Protein AF-A0AAX6NE52-F1 (afdb_monomer)

Solvent-accessible surface area (backbone atoms only — not comparable to full-atom values): 4512 Å² total; per-residue (Å²): 114,42,77,45,38,40,71,58,92,82,68,46,67,47,80,39,58,66,90,40,53,74,51,72,42,86,42,89,89,66,26,20,37,39,34,31,77,87,73,50,74,44,64,25,51,48,44,66,67,58,50,51,51,49,49,54,55,51,53,51,53,51,52,51,52,52,52,51,51,54,54,54,52,55,63,74,79,106

pLDDT: mean 90.19, std 9.01, range [56.16, 96.56]

Secondary structure (DSSP, 8-state):
-EEEEBSSTT--EEEE-GGGEEEEEEETTTEEEEEETTS-EEEESS-HHHHHHHHHHHHHHHHHHHHHHHHHHHHHH-

Radius of gyration: 16.45 Å; Cα contacts (8 Å, |Δi|>4): 100; chains: 1; bounding box: 37×24×49 Å

Foldseek 3Di:
DFWFFAPDPPRDTDDDDPVQFDDWDDDPPQWIWTAGVVGDIGIGNHDPVRVVVRVVVVVVVVVVVVVVVVVVVVVVVD

Sequence (78 aa):
MIYLTKIDEEKTKFSINHRNILTVEKSIGGKSNVHTDNGKVFTVAETEEEINEKIISYEATIIERAIKKALEEIKQFN

InterPro domains:
  IPR009384 Swarming motility protein SwrD-like [PF06289] (1-62)

Mean predicted aligned error: 5.09 Å

Nearest PDB structures (fol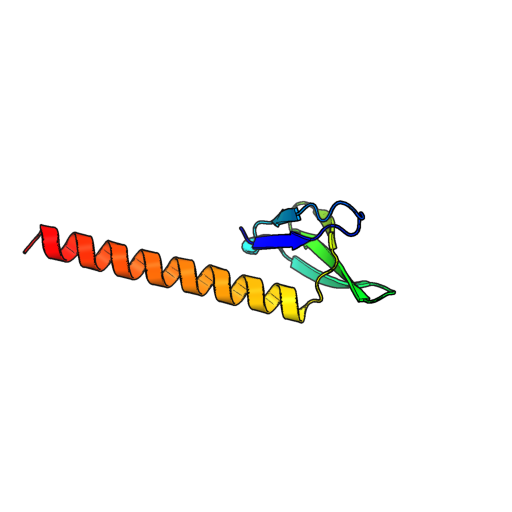dseek):
  3au5-assembly1_A  TM=5.014E-01  e=2.101E-01  Homo sapiens
  3au5-assembly2_B  TM=4.862E-01  e=4.350E-01  Homo sapiens
  2cod-assembly1_A  TM=5.664E-01  e=6.259E-01  Homo sapiens
  4z32-assembly6_F  TM=6.248E-01  e=1.017E+00  Homo sapiens
  4z32-assembly4_D  TM=6.249E-01  e=1.148E+00  Homo sapiens

Organism: Priestia aryabhattai (NCBI:txid412384)

Structure (mmCIF, N/CA/C/O backbone):
data_AF-A0AAX6NE52-F1
#
_entry.id   AF-A0AAX6NE52-F1
#
loop_
_atom_site.group_PDB
_atom_site.id
_atom_site.type_symbol
_atom_site.label_atom_id
_atom_site.label_alt_id
_atom_site.label_comp_id
_atom_site.label_asym_id
_atom_site.label_entity_id
_atom_site.label_seq_id
_atom_site.pdbx_PDB_ins_code
_atom_site.Cartn_x
_atom_site.Cartn_y
_atom_site.Cartn_z
_atom_site.occupancy
_atom_site.B_iso_or_equiv
_atom_site.auth_seq_id
_atom_site.auth_comp_id
_atom_site.auth_asym_id
_atom_site.auth_atom_id
_atom_site.pdbx_PDB_model_num
ATOM 1 N N . MET A 1 1 ? -5.586 -0.017 3.172 1.00 92.81 1 MET A N 1
ATOM 2 C CA . MET A 1 1 ? -5.178 0.227 1.779 1.00 92.81 1 MET A CA 1
ATOM 3 C C . MET A 1 1 ? -4.178 1.359 1.773 1.00 92.81 1 MET A C 1
ATOM 5 O O . MET A 1 1 ? -4.476 2.402 2.345 1.00 92.81 1 MET A O 1
ATOM 9 N N . ILE A 1 2 ? -3.024 1.151 1.150 1.00 94.75 2 ILE A N 1
ATOM 10 C CA . ILE A 1 2 ? -2.086 2.225 0.821 1.00 94.75 2 ILE A CA 1
ATOM 11 C C . ILE A 1 2 ? -2.282 2.619 -0.642 1.00 94.75 2 ILE A C 1
ATOM 13 O O . ILE A 1 2 ? -2.770 1.820 -1.443 1.00 94.75 2 ILE A O 1
ATOM 17 N N . TYR A 1 3 ? -1.900 3.845 -0.983 1.00 94.62 3 TYR A N 1
ATOM 18 C CA . TYR A 1 3 ? -1.966 4.334 -2.353 1.00 94.62 3 TYR A CA 1
ATOM 19 C C . TYR A 1 3 ? -0.562 4.569 -2.895 1.00 94.62 3 TYR A C 1
ATOM 21 O O . TYR A 1 3 ? 0.176 5.375 -2.322 1.00 94.62 3 TYR A O 1
ATOM 29 N N . LEU A 1 4 ? -0.241 3.884 -3.992 1.00 93.44 4 LEU A N 1
ATOM 30 C CA . LEU A 1 4 ? 1.031 3.997 -4.707 1.00 93.44 4 LEU A CA 1
ATOM 31 C C . LEU A 1 4 ? 0.803 4.589 -6.092 1.00 93.44 4 LEU A C 1
ATOM 33 O O . LEU A 1 4 ? -0.244 4.373 -6.700 1.00 93.44 4 LEU A O 1
ATOM 37 N N . THR A 1 5 ? 1.760 5.349 -6.586 1.00 92.94 5 THR A N 1
ATOM 38 C CA . THR A 1 5 ? 1.639 6.145 -7.802 1.00 92.94 5 THR A CA 1
ATOM 39 C C . THR A 1 5 ? 2.048 5.308 -9.005 1.00 92.94 5 THR A C 1
ATOM 41 O O . THR A 1 5 ? 3.113 4.691 -9.015 1.00 92.94 5 THR A O 1
ATOM 44 N N . LYS A 1 6 ? 1.193 5.265 -10.032 1.00 90.31 6 LYS A N 1
ATOM 45 C CA . LYS A 1 6 ? 1.540 4.617 -11.301 1.00 90.31 6 LYS A CA 1
ATOM 46 C C . LYS A 1 6 ? 2.651 5.400 -12.003 1.00 90.31 6 LYS A C 1
ATOM 48 O O . LYS A 1 6 ? 2.789 6.601 -11.801 1.00 90.31 6 LYS A O 1
ATOM 53 N N . ILE A 1 7 ? 3.400 4.721 -12.867 1.00 82.56 7 ILE A N 1
ATOM 54 C CA . ILE A 1 7 ? 4.461 5.344 -13.673 1.00 82.56 7 ILE A CA 1
ATOM 55 C C . ILE A 1 7 ? 3.919 6.219 -14.815 1.00 82.56 7 ILE A C 1
ATOM 57 O O . ILE A 1 7 ? 4.647 7.085 -15.293 1.00 82.56 7 ILE A O 1
ATOM 61 N N . ASP A 1 8 ? 2.663 6.038 -15.232 1.00 71.38 8 ASP A N 1
ATOM 62 C CA . ASP A 1 8 ? 2.068 6.860 -16.291 1.00 71.38 8 ASP A CA 1
ATOM 63 C C . ASP A 1 8 ? 1.846 8.315 -15.837 1.00 71.38 8 ASP A C 1
ATOM 65 O O . ASP A 1 8 ? 1.456 8.585 -14.695 1.00 71.38 8 ASP A O 1
ATOM 69 N N . GLU A 1 9 ? 2.068 9.252 -16.765 1.00 56.41 9 GLU A N 1
ATOM 70 C CA . GLU A 1 9 ? 2.152 10.710 -16.556 1.00 56.41 9 GLU A CA 1
ATOM 71 C C . GLU A 1 9 ? 0.913 11.345 -15.892 1.00 56.41 9 GLU A C 1
ATOM 73 O O . GLU A 1 9 ? 0.992 12.435 -15.324 1.00 56.41 9 GLU A O 1
ATOM 78 N N . GLU A 1 10 ? -0.225 10.650 -15.878 1.00 65.19 10 GLU A N 1
ATOM 79 C CA . GLU A 1 10 ? -1.488 11.135 -15.310 1.00 65.19 10 GLU A CA 1
ATOM 80 C C . GLU A 1 10 ? -1.558 11.104 -13.767 1.00 65.19 10 GLU A C 1
ATOM 82 O O . GLU A 1 10 ? -2.606 11.403 -13.192 1.00 65.19 10 GLU A O 1
ATOM 87 N N . LYS A 1 11 ? -0.471 10.752 -13.056 1.00 66.62 11 LYS A N 1
ATOM 88 C CA . LYS A 1 11 ? -0.412 10.690 -11.572 1.00 66.62 11 LYS A CA 1
ATOM 89 C C . LYS A 1 11 ? -1.538 9.854 -10.940 1.00 66.62 11 LYS A C 1
ATOM 91 O O . LYS A 1 11 ? -1.968 10.107 -9.809 1.00 66.62 11 LYS A O 1
ATOM 96 N N . THR A 1 12 ? -2.040 8.852 -11.658 1.00 82.88 12 THR A N 1
ATOM 97 C CA . THR A 1 12 ? -3.057 7.944 -11.119 1.00 82.88 12 THR A CA 1
ATOM 98 C C . THR A 1 12 ? -2.449 7.058 -10.025 1.00 82.88 12 THR A C 1
ATOM 100 O O . THR A 1 12 ? -1.234 6.862 -9.965 1.00 82.88 12 THR A O 1
ATOM 103 N N . LYS A 1 13 ? -3.283 6.532 -9.117 1.00 89.06 13 LYS A N 1
ATOM 104 C CA . LYS A 1 13 ? -2.822 5.718 -7.979 1.00 89.06 13 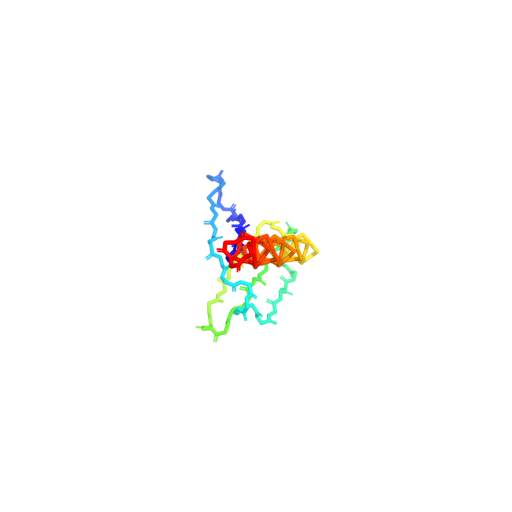LYS A CA 1
ATOM 105 C C . LYS A 1 13 ? -3.384 4.301 -8.029 1.00 89.06 13 LYS A C 1
ATOM 107 O O . LYS A 1 13 ? -4.568 4.108 -8.300 1.00 89.06 13 LYS A O 1
ATOM 112 N N . PHE A 1 14 ? -2.556 3.311 -7.719 1.00 90.12 14 PHE A N 1
ATOM 113 C CA . PHE A 1 14 ? -3.002 1.986 -7.307 1.00 90.12 14 PHE A CA 1
ATOM 114 C C . PHE A 1 14 ? -3.442 2.038 -5.845 1.00 90.12 14 PHE A C 1
ATOM 116 O O . PHE A 1 14 ? -2.712 2.542 -4.995 1.00 90.12 14 PHE A O 1
ATOM 123 N N . SER A 1 15 ? -4.619 1.493 -5.544 1.00 93.31 15 SER A N 1
ATOM 124 C CA . SER A 1 15 ? -5.016 1.173 -4.172 1.00 93.31 15 SER A CA 1
ATOM 125 C C . SER A 1 15 ? -4.596 -0.262 -3.886 1.00 93.31 15 SER A C 1
ATOM 127 O O . SER A 1 15 ? -5.121 -1.190 -4.501 1.00 93.31 15 SER A O 1
ATOM 129 N N . ILE A 1 16 ? -3.632 -0.445 -2.987 1.00 93.06 16 ILE A N 1
ATOM 130 C CA . ILE A 1 16 ? -3.053 -1.754 -2.674 1.00 93.06 16 ILE A CA 1
ATOM 131 C C . ILE A 1 16 ? -3.348 -2.101 -1.218 1.00 93.06 16 ILE A C 1
ATOM 133 O O . ILE A 1 16 ? -3.198 -1.278 -0.307 1.00 93.06 16 ILE A O 1
ATOM 137 N N . ASN A 1 17 ? -3.784 -3.338 -0.979 1.00 94.88 17 ASN A N 1
ATOM 138 C CA . ASN A 1 17 ? -3.809 -3.868 0.375 1.00 94.88 17 ASN A CA 1
ATOM 139 C C . ASN A 1 17 ? -2.374 -4.207 0.769 1.00 94.88 17 ASN A C 1
ATOM 141 O O . ASN A 1 17 ? -1.812 -5.171 0.262 1.00 94.88 17 ASN A O 1
ATOM 145 N N . HIS A 1 18 ? -1.778 -3.416 1.658 1.00 93.06 18 HIS A N 1
ATOM 146 C CA . HIS A 1 18 ? -0.379 -3.608 2.027 1.00 93.06 18 HIS A CA 1
ATOM 147 C C . HIS A 1 18 ? -0.111 -4.961 2.706 1.00 93.06 18 HIS A C 1
ATOM 149 O O . HIS A 1 18 ? 1.015 -5.434 2.674 1.00 93.06 18 HIS A O 1
ATOM 155 N N . ARG A 1 19 ? -1.136 -5.613 3.272 1.00 94.62 19 ARG A N 1
ATOM 156 C CA . ARG A 1 19 ? -1.018 -6.963 3.852 1.00 94.62 19 ARG A CA 1
ATOM 157 C C . ARG A 1 19 ? -0.821 -8.060 2.808 1.00 94.62 19 ARG A C 1
ATOM 159 O O . ARG A 1 19 ? -0.416 -9.157 3.159 1.00 94.62 19 ARG A O 1
ATOM 166 N N . ASN A 1 20 ? -1.113 -7.752 1.549 1.00 96.06 20 ASN A N 1
ATOM 167 C CA . ASN A 1 20 ? -0.949 -8.662 0.426 1.00 96.06 20 ASN A CA 1
ATOM 168 C C . ASN A 1 20 ? 0.396 -8.457 -0.282 1.00 96.06 20 ASN A C 1
ATOM 170 O O . ASN A 1 20 ? 0.664 -9.161 -1.249 1.00 96.06 20 ASN A O 1
ATOM 174 N N . ILE A 1 21 ? 1.216 -7.482 0.130 1.00 95.19 21 ILE A N 1
ATOM 175 C CA . ILE A 1 21 ? 2.543 -7.260 -0.456 1.00 95.19 21 ILE A CA 1
ATOM 176 C C . ILE A 1 21 ? 3.479 -8.357 0.053 1.00 95.19 21 ILE A C 1
ATOM 178 O O . ILE A 1 21 ? 3.624 -8.533 1.260 1.00 95.19 21 ILE A O 1
ATOM 182 N N . LEU A 1 22 ? 4.101 -9.086 -0.873 1.00 94.75 22 LEU A N 1
ATOM 183 C CA . LEU A 1 22 ? 5.082 -10.127 -0.567 1.00 94.75 22 LEU A CA 1
ATOM 184 C C . LEU A 1 22 ? 6.501 -9.567 -0.578 1.00 94.75 22 LEU A C 1
ATOM 186 O O . LEU A 1 22 ? 7.261 -9.775 0.363 1.00 94.75 22 LEU A O 1
ATOM 190 N N . THR A 1 23 ? 6.853 -8.867 -1.654 1.00 94.38 23 THR A N 1
ATOM 191 C CA . THR A 1 23 ? 8.182 -8.295 -1.864 1.00 94.38 23 THR A CA 1
ATOM 192 C C . THR A 1 23 ? 8.079 -6.985 -2.635 1.00 94.38 23 THR A C 1
ATOM 194 O O . THR A 1 23 ? 7.146 -6.763 -3.418 1.00 94.38 23 THR A O 1
ATOM 197 N N . VAL A 1 24 ? 9.061 -6.115 -2.412 1.00 94.19 24 VAL A N 1
ATOM 198 C CA . VAL A 1 24 ? 9.290 -4.916 -3.214 1.00 94.19 24 VAL A CA 1
ATOM 199 C C . VAL A 1 24 ? 10.669 -5.052 -3.839 1.00 94.19 24 VAL A C 1
ATOM 201 O O . VAL A 1 24 ? 11.654 -5.270 -3.146 1.00 94.19 24 VAL A O 1
ATOM 204 N N . GLU A 1 25 ? 10.735 -4.967 -5.161 1.00 93.38 25 GLU A N 1
ATOM 205 C CA . GLU A 1 25 ? 11.986 -5.074 -5.902 1.00 93.38 25 GLU A CA 1
ATOM 206 C C . GLU A 1 25 ? 12.319 -3.741 -6.555 1.00 93.38 25 GLU A C 1
ATOM 208 O O . GLU A 1 25 ? 11.496 -3.146 -7.260 1.00 93.38 25 GLU A O 1
ATOM 213 N N . LYS A 1 26 ? 13.557 -3.286 -6.368 1.00 88.25 26 LYS A N 1
ATOM 214 C CA . LYS A 1 26 ? 14.051 -2.088 -7.038 1.00 88.25 26 LYS A CA 1
ATOM 215 C C . LYS A 1 26 ? 14.157 -2.340 -8.541 1.00 88.25 26 LYS A C 1
ATOM 217 O O . LYS A 1 26 ? 14.869 -3.237 -8.986 1.00 88.25 26 LYS A O 1
ATOM 222 N N . SER A 1 27 ? 13.483 -1.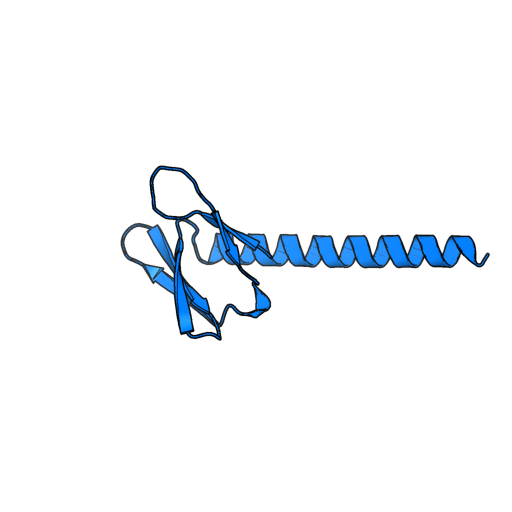509 -9.322 1.00 79.31 27 SER A N 1
ATOM 223 C CA . SER A 1 27 ? 13.553 -1.508 -10.779 1.00 79.31 27 SER A CA 1
ATOM 224 C C . SER A 1 27 ? 14.509 -0.419 -11.282 1.00 79.31 27 SER A C 1
ATOM 226 O O . SER A 1 27 ? 14.858 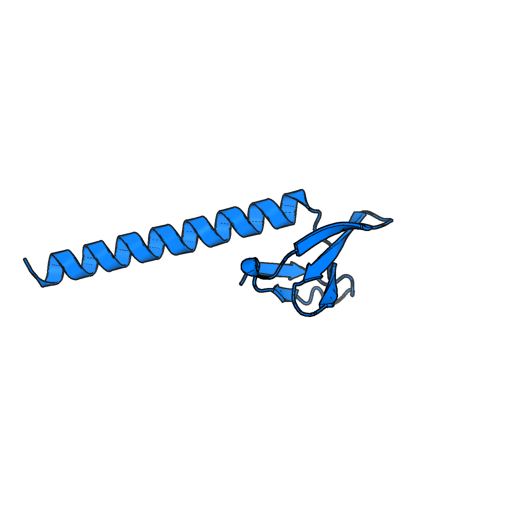0.534 -10.576 1.00 79.31 27 SER A O 1
ATOM 228 N N . ILE A 1 28 ? 14.965 -0.563 -12.527 1.00 75.00 28 ILE A N 1
ATOM 229 C CA . ILE A 1 28 ? 15.872 0.389 -13.175 1.00 75.00 28 ILE A CA 1
ATOM 230 C C . ILE A 1 28 ? 15.159 1.743 -13.327 1.00 75.00 28 ILE A C 1
ATOM 232 O O . ILE A 1 28 ? 14.012 1.814 -13.769 1.00 75.00 28 ILE A O 1
ATOM 236 N N . GLY A 1 29 ? 15.854 2.830 -12.979 1.00 75.38 29 GLY A N 1
ATOM 237 C CA . GLY A 1 29 ? 15.340 4.196 -13.137 1.00 75.38 29 GLY A CA 1
ATOM 238 C C . GLY A 1 29 ? 14.534 4.739 -11.951 1.00 75.38 29 GLY A C 1
ATOM 239 O O . GLY A 1 29 ? 13.690 5.602 -12.161 1.00 75.38 29 GLY A O 1
ATOM 240 N N . GLY A 1 30 ? 14.779 4.248 -10.729 1.00 76.25 30 GLY A N 1
ATOM 241 C CA . GLY A 1 30 ? 14.182 4.801 -9.500 1.00 76.25 30 GLY A CA 1
ATOM 242 C C . GLY A 1 30 ? 12.740 4.361 -9.238 1.00 76.25 30 GLY A C 1
ATOM 243 O O . GLY A 1 30 ? 12.030 5.027 -8.502 1.00 76.25 30 GLY A O 1
ATOM 244 N N . LYS A 1 31 ? 12.313 3.260 -9.858 1.00 86.94 31 LYS A N 1
ATOM 245 C CA . LYS A 1 31 ? 10.963 2.694 -9.747 1.00 86.94 31 LYS A CA 1
ATOM 246 C C . LYS A 1 31 ? 10.997 1.456 -8.857 1.00 86.94 31 LYS A C 1
ATOM 248 O O . LYS A 1 31 ? 12.049 0.822 -8.749 1.00 86.94 31 LYS A O 1
ATOM 253 N N . SER A 1 32 ? 9.850 1.044 -8.328 1.00 92.69 32 SER A N 1
ATOM 254 C CA . SER A 1 32 ? 9.728 -0.223 -7.593 1.00 92.69 32 SER A CA 1
ATOM 255 C C . SER A 1 32 ? 8.682 -1.135 -8.215 1.00 92.69 32 SER A C 1
ATOM 257 O O . SER A 1 32 ? 7.649 -0.676 -8.696 1.00 92.69 32 SER A O 1
ATOM 259 N N . ASN A 1 33 ? 8.943 -2.438 -8.201 1.00 94.19 33 ASN A N 1
ATOM 260 C CA . ASN A 1 33 ? 7.969 -3.467 -8.531 1.00 94.19 33 ASN A CA 1
ATOM 261 C C . ASN A 1 33 ? 7.432 -4.064 -7.233 1.00 94.19 33 ASN A C 1
ATOM 263 O O . ASN A 1 33 ? 8.181 -4.641 -6.449 1.00 94.19 33 ASN A O 1
ATOM 267 N N . VAL A 1 34 ? 6.132 -3.919 -7.010 1.00 94.81 34 VAL A N 1
ATOM 268 C CA . VAL A 1 34 ? 5.433 -4.445 -5.839 1.00 94.81 34 VAL A CA 1
ATOM 269 C C . VAL A 1 34 ? 4.750 -5.745 -6.232 1.00 94.81 34 VAL A C 1
ATOM 271 O O . VAL A 1 34 ? 3.806 -5.733 -7.027 1.00 94.81 34 VAL A O 1
ATOM 274 N N . HIS A 1 35 ? 5.219 -6.857 -5.672 1.00 95.62 35 HIS A N 1
ATOM 275 C CA . HIS A 1 35 ? 4.654 -8.185 -5.892 1.00 95.62 35 HIS A CA 1
ATOM 276 C C . HIS A 1 35 ? 3.625 -8.494 -4.813 1.00 95.62 35 HIS A C 1
ATOM 278 O O . HIS A 1 35 ? 3.881 -8.305 -3.622 1.00 95.62 35 HIS A O 1
ATOM 284 N N . THR A 1 36 ? 2.454 -8.971 -5.223 1.00 95.00 36 THR A N 1
ATOM 285 C CA . THR A 1 36 ? 1.358 -9.293 -4.302 1.00 95.00 36 THR A CA 1
ATOM 286 C C . THR A 1 36 ? 1.022 -10.780 -4.285 1.00 95.00 36 THR A C 1
ATOM 288 O O . THR A 1 36 ? 1.290 -11.501 -5.243 1.00 95.00 36 THR A O 1
ATOM 291 N N . ASP A 1 37 ? 0.415 -11.234 -3.190 1.00 93.50 37 ASP A N 1
ATOM 292 C CA . ASP A 1 37 ? 0.047 -12.631 -2.913 1.00 93.50 37 ASP A CA 1
ATOM 293 C C . ASP A 1 37 ? -0.842 -13.300 -3.974 1.00 93.50 37 ASP A C 1
ATOM 295 O O . ASP A 1 37 ? -0.808 -14.515 -4.148 1.00 93.50 37 ASP A O 1
ATOM 299 N N . ASN A 1 38 ? -1.603 -12.510 -4.727 1.00 91.19 38 ASN A N 1
ATOM 300 C CA . ASN A 1 38 ? -2.442 -12.967 -5.832 1.00 91.19 38 ASN A CA 1
ATOM 301 C C . ASN A 1 38 ? -1.699 -13.046 -7.183 1.00 91.19 38 ASN A C 1
ATOM 303 O O . ASN A 1 38 ? -2.340 -13.209 -8.222 1.00 91.19 38 ASN A O 1
ATOM 307 N N . GLY A 1 39 ? -0.373 -12.886 -7.182 1.00 91.56 39 GLY A N 1
ATOM 308 C CA . GLY A 1 39 ? 0.480 -12.942 -8.370 1.00 91.56 39 GLY A CA 1
ATOM 309 C C . GLY A 1 39 ? 0.493 -11.665 -9.214 1.00 91.56 39 GLY A C 1
ATOM 310 O O . GLY A 1 39 ? 1.113 -11.651 -10.277 1.00 91.56 39 GLY A O 1
ATOM 311 N N . LYS A 1 40 ? -0.173 -10.582 -8.787 1.00 93.00 40 LYS A N 1
ATOM 312 C CA . LYS A 1 40 ? -0.100 -9.290 -9.487 1.00 93.00 40 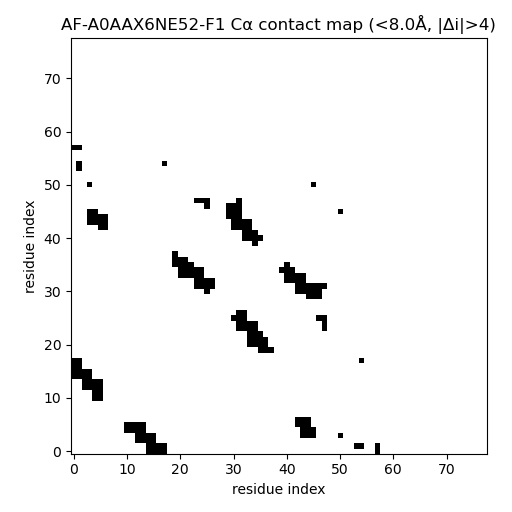LYS A CA 1
ATOM 313 C C . LYS A 1 40 ? 1.183 -8.553 -9.135 1.00 93.00 40 LYS A C 1
ATOM 315 O O . LYS A 1 40 ? 1.592 -8.525 -7.972 1.00 93.00 40 LYS A O 1
ATOM 320 N N . VAL A 1 41 ? 1.734 -7.881 -10.142 1.00 93.44 41 VAL A N 1
ATOM 321 C CA . VAL A 1 41 ? 2.904 -7.011 -10.025 1.00 93.44 41 VAL A CA 1
ATOM 322 C C . VAL A 1 41 ? 2.509 -5.592 -10.408 1.00 93.44 41 VAL A C 1
ATOM 324 O O . VAL A 1 41 ? 1.886 -5.375 -11.449 1.00 93.44 41 VAL A O 1
ATOM 327 N N . PHE A 1 42 ? 2.870 -4.627 -9.566 1.00 91.94 42 PHE A N 1
ATOM 328 C CA . PHE A 1 42 ? 2.625 -3.207 -9.803 1.00 91.94 42 PHE A CA 1
ATOM 329 C C . PHE A 1 42 ? 3.952 -2.468 -9.903 1.00 91.94 42 PHE A C 1
ATOM 331 O O . PHE A 1 42 ? 4.706 -2.430 -8.934 1.00 91.94 42 PHE A O 1
ATOM 338 N N . THR A 1 43 ? 4.225 -1.847 -11.047 1.00 92.06 43 THR A N 1
ATOM 339 C CA . THR A 1 43 ? 5.353 -0.920 -11.170 1.00 92.06 43 THR A CA 1
ATOM 340 C C . THR A 1 43 ? 4.912 0.465 -10.714 1.00 92.06 43 THR A C 1
ATOM 342 O O . THR A 1 43 ? 3.966 1.038 -11.263 1.00 92.06 43 THR A O 1
ATOM 345 N N . VAL A 1 44 ? 5.591 0.991 -9.700 1.00 92.38 44 VAL A N 1
ATOM 346 C CA . VAL A 1 44 ? 5.236 2.230 -9.007 1.00 92.38 44 VAL A CA 1
ATOM 347 C C . VAL A 1 44 ? 6.412 3.196 -8.948 1.00 92.38 44 VAL A C 1
ATOM 349 O O . VAL A 1 44 ? 7.569 2.790 -9.088 1.00 92.38 44 VAL A O 1
ATOM 352 N N . ALA A 1 45 ? 6.098 4.480 -8.789 1.00 92.25 45 ALA A N 1
ATOM 353 C CA . ALA A 1 45 ? 7.095 5.547 -8.727 1.00 92.25 45 ALA A CA 1
ATOM 354 C C . ALA A 1 45 ? 7.830 5.590 -7.385 1.00 92.25 45 ALA A C 1
ATOM 356 O O . ALA A 1 45 ? 8.950 6.082 -7.327 1.00 92.25 45 ALA A O 1
ATOM 357 N N . GLU A 1 46 ? 7.192 5.095 -6.326 1.00 92.69 46 GLU A N 1
ATOM 358 C CA . GLU A 1 46 ? 7.762 5.100 -4.988 1.00 92.69 46 GLU A CA 1
ATOM 359 C C . GLU A 1 46 ? 8.918 4.110 -4.830 1.00 92.69 46 GLU A C 1
ATOM 361 O O . GLU A 1 46 ? 8.912 3.030 -5.431 1.00 92.69 46 GLU A O 1
ATOM 366 N N . THR A 1 47 ? 9.881 4.447 -3.972 1.00 92.62 47 THR A N 1
ATOM 367 C CA . THR A 1 47 ? 10.911 3.510 -3.505 1.00 92.62 47 THR A CA 1
ATOM 368 C C . THR A 1 47 ? 10.356 2.550 -2.451 1.00 92.62 47 THR A C 1
ATOM 370 O O . THR A 1 47 ? 9.272 2.753 -1.900 1.00 92.62 47 THR A O 1
ATOM 373 N N . GLU A 1 48 ? 11.100 1.486 -2.146 1.00 92.50 48 GLU A N 1
ATOM 374 C CA . GLU A 1 48 ? 10.752 0.560 -1.064 1.00 92.50 48 GLU A CA 1
ATOM 375 C C . GLU A 1 48 ? 10.628 1.278 0.288 1.00 92.50 48 GLU A C 1
ATOM 377 O O . GLU A 1 48 ? 9.688 1.027 1.042 1.00 92.50 48 GLU A O 1
ATOM 382 N N . GLU A 1 49 ? 11.529 2.217 0.575 1.00 93.00 49 GLU A N 1
ATOM 383 C CA . GLU A 1 49 ? 11.511 3.011 1.802 1.00 93.00 49 GLU A CA 1
ATOM 384 C C . GLU A 1 49 ? 10.235 3.860 1.900 1.00 93.00 49 GLU A C 1
ATOM 386 O O . GLU A 1 49 ? 9.539 3.810 2.914 1.00 93.00 49 GLU A O 1
ATOM 391 N N . GLU A 1 50 ? 9.862 4.560 0.827 1.00 94.38 50 GLU A N 1
ATOM 392 C CA . GLU A 1 50 ? 8.631 5.361 0.779 1.00 94.38 50 GLU A CA 1
ATOM 393 C C . GLU A 1 50 ? 7.370 4.493 0.916 1.00 94.38 50 GLU A C 1
ATOM 395 O O . GLU A 1 50 ? 6.384 4.893 1.546 1.00 94.38 50 GLU A O 1
ATOM 400 N N . ILE A 1 51 ? 7.377 3.286 0.338 1.00 94.88 51 ILE A N 1
ATOM 401 C CA . ILE A 1 51 ? 6.295 2.309 0.510 1.00 94.88 51 ILE A CA 1
ATOM 402 C C . ILE A 1 51 ? 6.195 1.896 1.983 1.00 94.88 51 ILE A C 1
ATOM 404 O O . ILE A 1 51 ? 5.097 1.921 2.545 1.00 94.88 51 ILE A O 1
ATOM 408 N N . ASN A 1 52 ? 7.317 1.570 2.625 1.00 94.81 52 ASN A N 1
ATOM 409 C CA . ASN A 1 52 ? 7.358 1.180 4.034 1.00 94.81 52 ASN A CA 1
ATOM 410 C C . ASN A 1 52 ? 6.856 2.301 4.956 1.00 94.81 52 ASN A C 1
ATOM 412 O O . ASN A 1 52 ? 6.041 2.048 5.846 1.00 94.81 52 ASN A O 1
ATOM 416 N N . GLU A 1 53 ? 7.242 3.552 4.704 1.00 96.50 53 GLU A N 1
ATOM 417 C CA . GLU A 1 53 ? 6.738 4.711 5.449 1.00 96.50 53 GLU A CA 1
ATOM 418 C C . GLU A 1 53 ? 5.217 4.872 5.315 1.00 96.50 53 GLU A C 1
ATOM 420 O O . GLU A 1 53 ? 4.515 5.082 6.311 1.00 96.50 53 GLU A O 1
ATOM 425 N N . LYS A 1 54 ? 4.672 4.709 4.100 1.00 96.00 54 LYS A N 1
ATOM 426 C CA . LYS A 1 54 ? 3.217 4.743 3.871 1.00 96.00 54 LYS A CA 1
ATOM 427 C C . LYS A 1 54 ? 2.493 3.630 4.628 1.00 96.00 54 LYS A C 1
ATOM 429 O O . LYS A 1 54 ? 1.394 3.868 5.130 1.00 96.00 54 LYS A O 1
ATOM 434 N N . ILE A 1 55 ? 3.078 2.433 4.709 1.00 96.38 55 ILE A N 1
ATOM 435 C CA . ILE A 1 55 ? 2.513 1.306 5.466 1.00 96.38 55 ILE A CA 1
ATOM 436 C C . ILE A 1 55 ? 2.475 1.630 6.959 1.00 96.38 55 ILE A C 1
ATOM 438 O O . ILE A 1 55 ? 1.418 1.507 7.580 1.00 96.38 55 ILE A O 1
ATOM 442 N N . ILE A 1 56 ? 3.596 2.090 7.518 1.00 96.56 56 ILE A N 1
ATOM 443 C CA . ILE A 1 56 ? 3.712 2.445 8.938 1.00 96.56 56 ILE A CA 1
ATOM 444 C C . ILE A 1 56 ? 2.706 3.543 9.298 1.00 96.56 56 ILE A C 1
ATOM 446 O O . ILE A 1 56 ? 1.958 3.410 10.267 1.00 96.56 56 ILE A O 1
ATOM 450 N N . SER A 1 57 ? 2.634 4.601 8.488 1.00 96.56 57 SER A N 1
ATOM 451 C CA . SER A 1 57 ? 1.692 5.707 8.689 1.00 96.56 57 SER A CA 1
ATOM 452 C C . SER A 1 57 ? 0.229 5.242 8.646 1.00 96.56 57 SER A C 1
ATOM 454 O O . SER A 1 57 ? -0.592 5.648 9.479 1.00 96.56 57 SER A O 1
ATOM 456 N N . TYR A 1 58 ? -0.106 4.354 7.706 1.00 95.94 58 TYR A N 1
ATOM 457 C CA . TYR A 1 58 ? -1.450 3.795 7.587 1.00 95.94 58 TYR A CA 1
ATOM 458 C C . TYR A 1 58 ? -1.838 2.943 8.804 1.00 95.94 58 TYR A C 1
ATOM 460 O O . TYR A 1 58 ? -2.926 3.132 9.353 1.00 95.94 58 TYR A O 1
ATOM 468 N N . GLU A 1 59 ? -0.960 2.047 9.258 1.00 95.56 59 GLU A N 1
ATOM 469 C CA . GLU A 1 59 ? -1.224 1.195 10.426 1.00 95.56 59 GLU A CA 1
ATOM 470 C C . GLU A 1 59 ? -1.319 2.022 11.721 1.00 95.56 59 GLU A C 1
ATOM 472 O O . GLU A 1 59 ? -2.244 1.823 12.510 1.00 95.56 59 GLU A O 1
ATOM 477 N N . ALA A 1 60 ? -0.468 3.038 11.897 1.00 95.69 60 ALA A N 1
ATOM 478 C CA . ALA A 1 60 ? -0.576 3.971 13.021 1.00 95.69 60 ALA A CA 1
ATOM 479 C C . ALA A 1 60 ? -1.948 4.674 13.057 1.00 95.69 60 ALA A C 1
ATOM 481 O O . ALA A 1 60 ? -2.596 4.735 14.103 1.00 95.69 60 ALA A O 1
ATOM 482 N N . THR A 1 61 ? -2.437 5.121 11.896 1.00 95.06 61 THR A N 1
ATOM 483 C CA . THR A 1 61 ? -3.760 5.754 11.768 1.00 95.06 61 THR A CA 1
ATOM 484 C C . THR A 1 61 ? -4.898 4.793 12.129 1.00 95.06 61 THR A C 1
ATOM 486 O O . THR A 1 61 ? -5.887 5.202 12.742 1.00 95.06 61 THR A O 1
ATOM 489 N N . ILE A 1 62 ? -4.801 3.513 11.746 1.00 94.56 62 ILE A N 1
ATOM 490 C CA . ILE A 1 62 ? -5.805 2.503 12.122 1.00 94.56 62 ILE A CA 1
ATOM 491 C C . ILE A 1 62 ? -5.832 2.319 13.638 1.00 94.56 62 ILE A C 1
ATOM 493 O O . ILE A 1 62 ? -6.914 2.319 14.230 1.00 94.56 62 ILE A O 1
ATOM 497 N N . ILE A 1 63 ? -4.660 2.177 14.257 1.00 95.12 63 ILE A N 1
ATOM 498 C CA . ILE A 1 63 ? -4.527 1.960 15.700 1.00 95.12 63 ILE A CA 1
ATOM 499 C C . ILE A 1 63 ? -5.112 3.144 16.472 1.00 95.12 63 ILE A C 1
ATOM 501 O O . ILE A 1 63 ? -5.932 2.946 17.368 1.00 95.12 63 ILE A O 1
ATOM 505 N N . GLU A 1 64 ? -4.769 4.375 16.087 1.00 96.50 64 GLU A N 1
ATOM 506 C CA . GLU A 1 64 ? -5.293 5.584 16.728 1.00 96.50 64 GLU A CA 1
ATOM 507 C C . GLU A 1 64 ? -6.828 5.639 16.672 1.00 96.50 64 GLU A C 1
ATOM 509 O O . G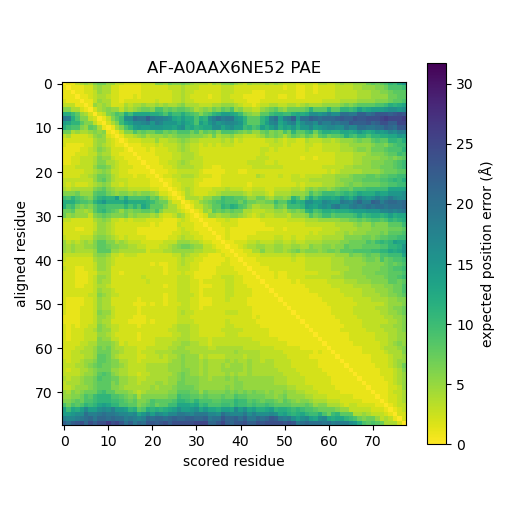LU A 1 64 ? -7.494 5.888 17.681 1.00 96.50 64 GLU A O 1
ATOM 514 N N . ARG A 1 65 ? -7.415 5.337 15.507 1.00 95.69 65 ARG A N 1
ATOM 515 C CA . ARG A 1 65 ? -8.875 5.296 15.338 1.00 95.69 65 ARG A CA 1
ATOM 516 C C . ARG A 1 65 ? -9.525 4.219 16.199 1.00 95.69 65 ARG A C 1
ATOM 518 O O . ARG A 1 65 ? -10.588 4.468 16.765 1.00 95.69 65 ARG A O 1
ATOM 525 N N . ALA A 1 66 ? -8.907 3.044 16.304 1.00 95.38 66 ALA A N 1
ATOM 526 C CA . ALA A 1 66 ? -9.409 1.959 17.141 1.00 95.38 66 ALA A CA 1
ATOM 527 C C . ALA A 1 66 ? -9.408 2.349 18.627 1.00 95.38 66 ALA A C 1
ATOM 529 O O . ALA A 1 66 ? -10.413 2.151 19.309 1.00 95.38 66 ALA A O 1
ATOM 530 N N . ILE A 1 67 ? -8.327 2.976 19.105 1.00 96.25 67 ILE A N 1
ATOM 531 C CA . ILE A 1 67 ? -8.228 3.491 20.478 1.00 96.25 67 ILE A CA 1
ATOM 532 C C . ILE A 1 67 ? -9.306 4.546 20.731 1.00 96.25 67 ILE A C 1
ATOM 534 O O . ILE A 1 67 ? -10.031 4.463 21.722 1.00 96.25 67 ILE A O 1
ATOM 538 N N . LYS A 1 68 ? -9.455 5.519 19.825 1.00 96.38 68 LYS A N 1
ATOM 539 C CA . LYS A 1 68 ? -10.470 6.571 19.953 1.00 96.38 68 LYS A CA 1
ATOM 540 C C . LYS A 1 68 ? -11.880 5.987 20.053 1.00 96.38 68 LYS A C 1
ATOM 542 O O . LYS A 1 68 ? -12.632 6.384 20.939 1.00 96.38 68 LYS A O 1
ATOM 547 N N . LYS A 1 69 ? -12.209 5.014 19.198 1.00 95.19 69 LYS A N 1
ATOM 548 C CA . LYS A 1 69 ? -13.508 4.334 19.218 1.00 95.19 69 LYS A CA 1
ATOM 549 C C . LYS A 1 69 ? -13.751 3.611 20.547 1.00 95.19 69 LYS A C 1
ATOM 551 O O . LYS A 1 69 ? -14.811 3.776 21.138 1.00 95.19 69 LYS A O 1
ATOM 556 N N . ALA A 1 70 ? -12.759 2.877 21.052 1.00 95.31 70 ALA A N 1
ATOM 557 C CA . ALA A 1 70 ? -12.870 2.186 22.337 1.00 95.31 70 ALA A CA 1
ATOM 558 C C . ALA A 1 70 ? -13.090 3.165 23.508 1.00 95.31 70 ALA A C 1
ATOM 560 O O . ALA A 1 70 ? -13.899 2.907 24.396 1.00 95.31 70 ALA A O 1
ATOM 561 N N . LEU A 1 71 ? -12.413 4.319 23.499 1.00 95.94 71 LEU A N 1
ATOM 562 C CA . LEU A 1 71 ? -12.606 5.362 24.514 1.00 95.94 71 LEU A CA 1
ATOM 563 C C . LEU A 1 71 ? -13.997 6.008 24.444 1.00 95.94 71 LEU A C 1
ATOM 565 O O . LEU A 1 71 ? -14.561 6.350 25.482 1.00 95.94 71 LEU A O 1
ATOM 569 N N . GLU A 1 72 ? -14.544 6.201 23.244 1.00 95.44 72 GLU A N 1
ATOM 570 C CA . GLU A 1 72 ? -15.909 6.702 23.049 1.00 95.44 72 GLU A CA 1
ATOM 571 C C . GLU A 1 72 ? -16.955 5.706 23.564 1.00 95.44 72 GLU A C 1
ATOM 573 O O . GLU A 1 72 ? -17.891 6.122 24.241 1.00 95.44 72 GLU A O 1
ATOM 578 N N . GLU A 1 73 ? -16.765 4.405 23.325 1.00 93.56 73 GLU A N 1
ATOM 579 C CA . GLU A 1 73 ? -17.641 3.350 23.849 1.00 93.56 73 GLU A CA 1
ATOM 580 C C . GLU A 1 73 ? -17.613 3.313 25.385 1.00 93.56 73 GLU A C 1
ATOM 582 O O . GLU A 1 73 ? -18.669 3.347 26.010 1.00 93.56 73 GLU A O 1
ATOM 587 N N . ILE A 1 74 ? -16.433 3.361 26.020 1.00 92.62 74 ILE A N 1
ATOM 588 C CA . ILE A 1 74 ? -16.314 3.389 27.493 1.00 92.62 74 ILE A CA 1
ATOM 589 C C . ILE A 1 74 ? -17.075 4.576 28.106 1.00 92.62 74 ILE A C 1
ATOM 591 O O . ILE A 1 74 ? -17.703 4.430 29.152 1.00 92.62 74 ILE A O 1
ATOM 595 N N . LYS A 1 75 ? -17.047 5.750 27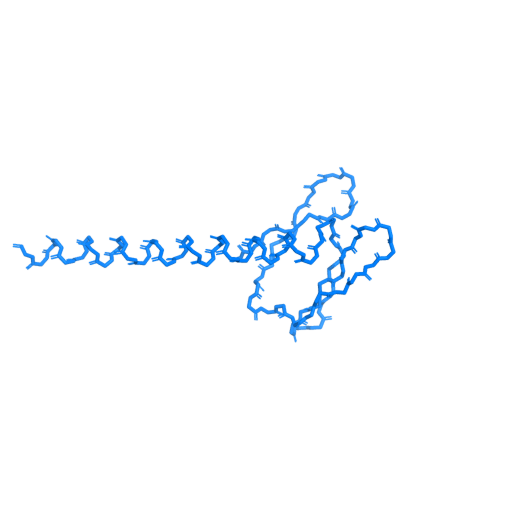.463 1.00 86.06 75 LYS A N 1
ATOM 596 C CA . LYS A 1 75 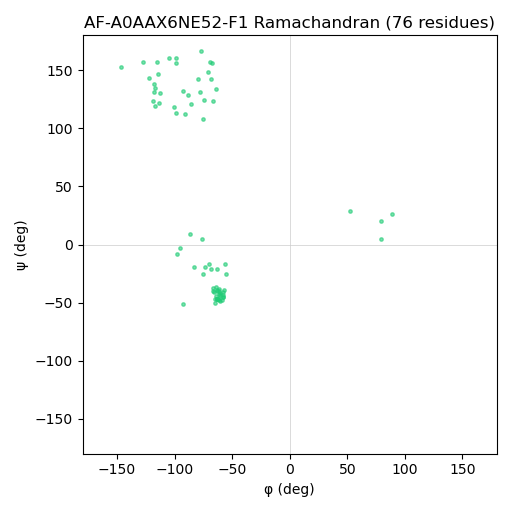? -17.784 6.937 27.932 1.00 86.06 75 LYS A CA 1
ATOM 597 C C . LYS A 1 75 ? -19.302 6.806 27.818 1.00 86.06 75 LYS A C 1
ATOM 599 O O . LYS A 1 75 ? -19.993 7.564 28.478 1.00 86.06 75 LYS A O 1
ATOM 604 N N . GLN A 1 76 ? -19.819 5.922 26.966 1.00 78.44 76 GLN A N 1
ATOM 605 C CA . GLN A 1 76 ? -21.263 5.696 26.831 1.00 78.44 76 GLN A CA 1
ATOM 606 C C . GLN A 1 76 ? -21.809 4.730 27.891 1.00 78.44 76 GLN A C 1
ATOM 608 O O . GLN A 1 76 ? -23.015 4.713 28.126 1.00 78.44 76 GLN A O 1
ATOM 613 N N . PHE A 1 77 ? -20.941 3.926 28.515 1.00 72.38 77 PHE A N 1
ATOM 614 C CA . PHE A 1 77 ? -21.311 2.962 29.557 1.00 72.38 77 PHE A CA 1
ATOM 615 C C . PHE A 1 77 ? -21.089 3.469 30.993 1.00 72.38 77 PHE A C 1
ATOM 617 O O . PHE A 1 77 ? -21.517 2.795 31.929 1.00 72.38 77 PHE A O 1
ATOM 624 N N . ASN A 1 78 ? -20.439 4.626 31.161 1.00 56.16 78 ASN A N 1
ATOM 625 C CA . ASN A 1 78 ? -20.234 5.321 32.439 1.00 56.16 78 ASN A CA 1
ATOM 626 C C . ASN A 1 78 ? -21.113 6.570 32.520 1.00 56.16 78 ASN A C 1
ATOM 628 O O . ASN A 1 78 ? -21.543 6.900 33.646 1.00 56.16 78 ASN A O 1
#

=== Feature glossary ===
Legend for the data blocks above and below:

— What the protein is —

The amino-acid sequence is the protein's primary structure: the linear order of residues from the N-terminus to the C-terminus, written in one-letter code. Everything else here — the 3D coordinates, the secondary structure, the domain annotations — is ultimately a consequence of this string.

Database cross-references. InterPro integrates a dozen domain/family signature databases into unified entries with residue-range hits. GO terms attach function/process/location labels with evidence codes. CATH codes position the fold in a four-level structural taxonomy. Organism is the NCBI-taxonomy species name.

— Where its atoms are —

The mmCIF block holds the 3D Cartesian coordinates of each backbone atom (N, Cα, C, O) in ångströms. mmCIF is the PDB's canonical archive format — a tagged-loop text representation of the atomic model.

The six renders are orthographic views along the three Cartesian axes in both directions. Representation (cartoon, sticks, or surface) and color scheme (sequence-rainbow or by-chain) vary across proteins so the training set covers all the common visualization conventions.

— Local backbone conformation —

Secondary structure is the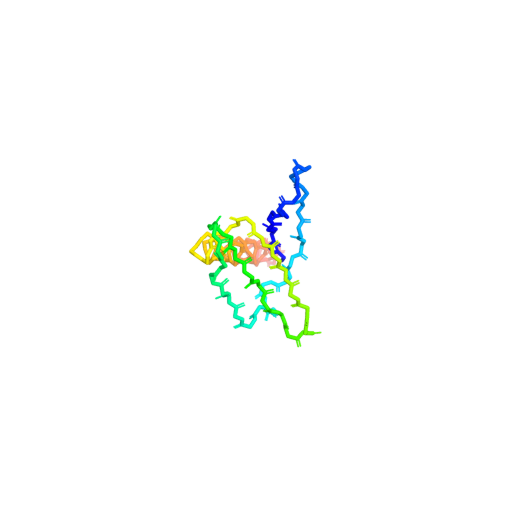 local, repeating backbone conformation. DSSP classifies it into eight states by reading the hydrogen-bond network: three helix types (H, G, I), two β types (E, B), two non-regular types (T, S), and unstructured coil (-).

SS3 is a coarse helix/strand/coil call (letters a/b/c) made by the P-SEA algorithm from inter-Cα distances and dihedrals. It is less detailed than DSSP but needs only Cα positions.

Backbone dihedral angles. Every residue except chain termini has a φ (preceding-C → N → Cα → C) and a ψ (N → Cα → C → next-N). They are reported in degrees following the IUPAC sign convention. Secondary structure is essentially a statement about which (φ, ψ) basin each residue occupies.

— Global shape and packing —

The geometric summary reports three shape descriptors. Rg (radius of gyration) measures how spread out the Cα atoms are about their centre of mass; compact globular proteins have small Rg, elongated or unfolded ones large. Cα contacts (<8 Å, |i−j|>4) count long-range residue pairs in spatial proximity — high for tightly packed folds, near zero for rods or random coil. The bounding-box extents give the protein's footprint along x, y, z in Å.

Solvent accessibility: the surface area of each residue that a 1.4 Å water probe can touch, in Å². When only backbone atoms are present the absolute values are lower than full-atom SASA (side chains contribute most of the area) and are flagged as backbone-only.

Plot images: a contact map (which residues are close in 3D, as an N×N binary image), a Ramachandran scatter (backbone torsion angles, revealing secondary-structure composition at a glance), and — for AlphaFold structures — a PAE heatmap (pairwise prediction confidence).

— Structural neighborhood —

Foldseek's 3Di representation compresses backbone geometry into a per-residue letter drawn from a learned twenty-state alphabet. It captures the tertiary interaction pattern around each residue — which residues are packed against it in space, regardless of where they are in sequence.

Structural nearest neighbors (via Foldseek easy-search vs the PDB). Reported per hit: target PDB id, E-value, and alignment TM-score. A TM-score above ~0.5 is the conventional threshold for 'same fold'.

— Confidence and disorder —

pLDDT (predicted Local Distance Difference Test) is AlphaFold's per-residue confidence score, ranging from 0 to 100. Values above 90 indicate high confidence (typically well-packed cores); 70–90 is confident; 50–70 low confidence; below 50 usually means the region is disordered or the prediction is unreliable there. AlphaFold stores pLDDT in the mmCIF B-factor column.

For experimental (PDB) structures, the B-factor (temperature factor) quantifies the positional spread of each atom in the crystal — a combination of thermal vibration and static disorder — in units of Å². High B-factors mark flexible loops or poorly resolved regions; low B-factors mark the rigid, well-ordered core.

Predicted Aligned Error (PAE) is an AlphaFold confidence matrix: entry (i, j) is the expected error in the position of residue j, in ångströms, when the prediction is superimposed on the true structure at residue i. Low PAE within a block of residues means that block is internally rigid and well-predicted; high PAE between two blocks means their relative placement is uncertain even if each block individually is confident.